Protein AF-A0A661L4S8-F1 (afdb_monomer)

Radius of gyration: 17.35 Å; Cα contacts (8 Å, |Δi|>4): 127; chains: 1; bounding box: 41×40×44 Å

Nearest PDB structures (foldseek):
  8rap-assembly1_M  TM=4.458E-01  e=1.432E+00  Saccharomyces cerevisiae
  4apc-assembly1_A  TM=4.457E-01  e=2.226E+00  Homo sapiens
  4b9d-assembly1_A  TM=4.485E-01  e=3.050E+00  Homo sapiens
  7pgu-assembly1_N  TM=2.474E-01  e=8.907E+00  Homo sapiens

pLDDT: mean 84.06, std 12.04, range [36.72, 92.94]

Secondary structure (DSSP, 8-state):
---EEEEEETTEEEEEETTT--EEEEE----S-S-HHHHHHHHHHHHHTTT-------SSHHHHHHHHHHHHTT--PPP-HHHHHHHHTS---HHHHHHHHHHTTT--------------

Solvent-accessible surface area (backbone atoms only — not comparable to full-atom values): 7483 Å² total; per-residue (Å²): 141,81,52,74,54,68,51,78,52,96,28,34,36,42,29,28,37,68,86,78,64,49,75,50,74,47,81,55,64,66,59,103,61,91,5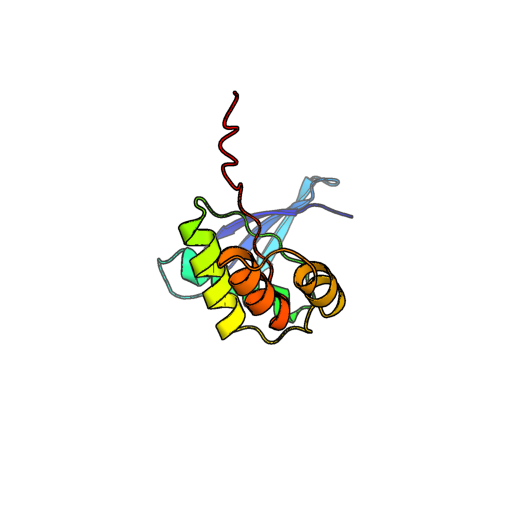1,65,68,59,42,49,52,51,36,52,54,54,44,47,74,68,78,47,90,82,87,85,89,64,98,43,67,68,57,44,54,54,50,51,54,57,43,45,78,74,42,86,41,72,54,43,60,68,62,44,55,64,53,66,77,48,82,93,41,76,66,54,55,54,42,46,60,25,23,56,24,51,36,83,84,87,69,91,73,83,76,78,78,81,73,129

Mean predicted aligned error: 7.71 Å

Foldseek 3Di:
DWDWAFDQDQQKTWTATPPPRDIDIDGADGDPDPDPLVVVLRRVQVCVVVVDDDDDDDPDPVSQLVSLVVNLVPAQDAAPVVVLVVLVPDDDDPQSVSQNSSSNRVTGGDDDDPPPPPDD

Sequence (120 aa):
MELYEGVLYKGIFHYKTYNTYEKRQESLVSVDTADLSKLLLANVIHLANQDEQILVFLPSKRETMVFAKRLTEKLTLPEATDAIRELSILEDTSLKNGLIQCLRSGVAFIMRTCQERNGM

Structure (mmCIF, N/CA/C/O backbone):
data_AF-A0A661L4S8-F1
#
_entry.id   AF-A0A661L4S8-F1
#
loop_
_atom_site.group_PDB
_atom_site.id
_atom_site.type_symbol
_atom_site.label_atom_id
_atom_site.label_alt_id
_atom_site.label_comp_id
_atom_site.label_asym_id
_atom_site.label_entity_id
_atom_site.label_seq_id
_atom_site.pdbx_PDB_ins_code
_atom_site.Cartn_x
_atom_site.Cartn_y
_atom_site.Cartn_z
_atom_site.occupancy
_atom_site.B_iso_or_equiv
_atom_site.auth_seq_id
_atom_site.auth_comp_id
_atom_site.auth_asym_id
_atom_site.auth_atom_id
_atom_site.pdbx_PDB_model_num
ATOM 1 N N . MET A 1 1 ? -22.365 2.755 -4.070 1.00 62.34 1 MET A N 1
ATOM 2 C CA . MET A 1 1 ? -21.075 2.822 -3.355 1.00 62.34 1 MET A CA 1
ATOM 3 C C . MET A 1 1 ? -21.277 3.653 -2.106 1.00 62.34 1 MET A C 1
ATOM 5 O O . MET A 1 1 ? -21.972 4.662 -2.174 1.00 62.34 1 MET A O 1
ATOM 9 N N . GLU A 1 2 ? -20.718 3.215 -0.987 1.00 71.88 2 GLU A N 1
ATOM 10 C CA . GLU A 1 2 ? -20.775 3.922 0.291 1.00 71.88 2 GLU A CA 1
ATOM 11 C C . GLU A 1 2 ? -19.344 4.248 0.722 1.00 71.88 2 GLU A C 1
ATOM 13 O O . GLU A 1 2 ? -18.460 3.404 0.604 1.00 71.88 2 GLU A O 1
ATOM 18 N N . LEU A 1 3 ? -19.107 5.495 1.133 1.00 76.75 3 LEU A N 1
ATOM 19 C CA . LEU A 1 3 ? -17.810 5.944 1.629 1.00 76.75 3 LEU A CA 1
ATOM 20 C C . LEU A 1 3 ? -17.820 5.864 3.155 1.00 76.75 3 LEU A C 1
ATOM 22 O O . LEU A 1 3 ? -18.720 6.412 3.793 1.00 76.75 3 LEU A O 1
ATOM 26 N N . TYR A 1 4 ? -16.809 5.218 3.725 1.00 82.56 4 TYR A N 1
ATOM 27 C CA . TYR A 1 4 ? -16.611 5.136 5.167 1.00 82.56 4 TYR A CA 1
ATOM 28 C C . TYR A 1 4 ? -15.483 6.084 5.579 1.00 82.56 4 TYR A C 1
ATOM 30 O O . TYR A 1 4 ? -14.355 5.965 5.106 1.00 82.56 4 TYR A O 1
ATOM 38 N N . GLU A 1 5 ? -15.788 7.046 6.448 1.00 84.88 5 GLU A N 1
ATOM 39 C CA . GLU A 1 5 ? -14.813 8.006 6.974 1.00 84.88 5 GLU A CA 1
ATOM 40 C C . GLU A 1 5 ? -14.555 7.697 8.449 1.00 84.88 5 GLU A C 1
ATOM 42 O O . GLU A 1 5 ? -15.489 7.720 9.253 1.00 84.88 5 GLU A O 1
ATOM 47 N N . GLY A 1 6 ? -13.307 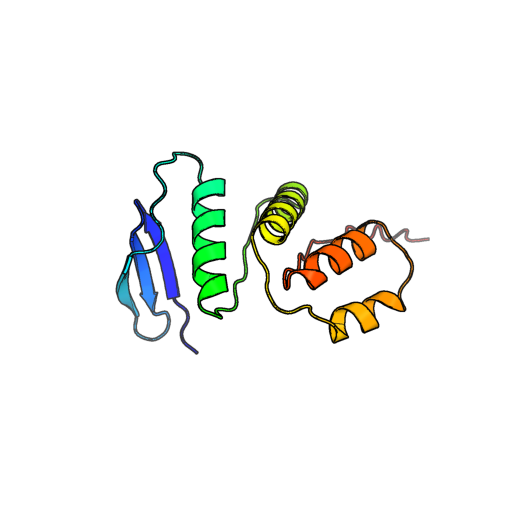7.409 8.824 1.00 86.31 6 GLY A N 1
ATOM 48 C CA . GLY A 1 6 ? -13.011 6.934 10.170 1.00 86.31 6 GLY A CA 1
ATOM 49 C C . GLY A 1 6 ? -11.566 7.060 10.629 1.00 86.31 6 GLY A C 1
ATOM 50 O O . GLY A 1 6 ? -10.684 7.501 9.894 1.00 86.31 6 GLY A O 1
ATOM 51 N N . VAL A 1 7 ? -11.341 6.652 11.878 1.00 85.62 7 VAL A N 1
ATOM 52 C CA . VAL A 1 7 ? -10.042 6.637 12.558 1.00 85.62 7 VAL A CA 1
ATOM 53 C C . VAL A 1 7 ? -9.786 5.245 13.126 1.00 85.62 7 VAL A C 1
ATOM 55 O O . VAL A 1 7 ? -10.619 4.686 13.839 1.00 85.62 7 VAL A O 1
ATOM 58 N N . LEU A 1 8 ? -8.606 4.694 12.842 1.00 83.69 8 LEU A N 1
ATOM 59 C CA . LEU A 1 8 ? -8.130 3.450 13.441 1.00 83.69 8 LEU A CA 1
ATOM 60 C C . LEU A 1 8 ? -7.417 3.750 14.763 1.00 83.69 8 LEU A C 1
ATOM 62 O O . LEU A 1 8 ? -6.395 4.435 14.783 1.00 83.69 8 LEU A O 1
ATOM 66 N N . TYR A 1 9 ? -7.933 3.211 15.867 1.00 80.25 9 TYR A N 1
ATOM 67 C CA . TYR A 1 9 ? -7.345 3.366 17.197 1.00 80.25 9 TYR A CA 1
ATOM 68 C C . TYR A 1 9 ? -7.336 2.031 17.940 1.00 80.25 9 TYR A C 1
ATOM 70 O O . TYR A 1 9 ? -8.374 1.393 18.086 1.00 80.25 9 TYR A O 1
ATOM 78 N N . LYS A 1 10 ? -6.156 1.606 18.418 1.00 79.69 10 LYS A N 1
ATOM 79 C CA . LYS A 1 10 ? -5.957 0.330 19.138 1.00 79.69 10 LYS A CA 1
ATOM 80 C C . LYS A 1 10 ? -6.564 -0.891 18.417 1.00 79.69 10 LYS A C 1
ATOM 82 O O . LYS A 1 10 ? -7.152 -1.759 19.051 1.00 79.69 10 LYS A O 1
ATOM 87 N N . GLY A 1 11 ? -6.437 -0.942 17.089 1.00 80.31 11 GLY A N 1
ATOM 88 C CA . GLY A 1 11 ? -6.980 -2.030 16.267 1.00 80.31 11 GLY A CA 1
ATOM 89 C C . GLY A 1 11 ? -8.483 -1.938 15.983 1.00 80.31 11 GLY A C 1
ATOM 90 O O . GLY A 1 11 ? -9.004 -2.788 15.276 1.00 80.31 11 GLY A O 1
ATOM 91 N N . ILE A 1 12 ? -9.178 -0.909 16.477 1.00 84.94 12 ILE A N 1
ATOM 92 C CA . ILE A 1 12 ? -10.601 -0.685 16.205 1.00 84.94 12 ILE A CA 1
ATOM 93 C C . ILE A 1 12 ? -10.743 0.495 15.245 1.00 84.94 12 ILE A C 1
ATOM 95 O O . ILE A 1 12 ? -10.355 1.629 15.563 1.00 84.94 12 ILE A O 1
ATOM 99 N N . PHE A 1 13 ? -11.293 0.235 14.064 1.00 88.31 13 PHE A N 1
ATOM 100 C CA . PHE A 1 13 ? -11.627 1.260 13.089 1.00 88.31 13 PHE A CA 1
ATOM 101 C C . PHE A 1 13 ? -13.005 1.829 13.408 1.00 88.31 13 PHE A C 1
ATOM 103 O O . PHE A 1 13 ? -14.023 1.150 13.306 1.00 88.31 13 PHE A O 1
ATOM 110 N N . HIS A 1 14 ? -13.021 3.085 13.845 1.00 87.00 14 HIS A N 1
ATOM 111 C CA . HIS A 1 14 ? -14.233 3.826 14.159 1.00 87.00 14 HIS A CA 1
ATOM 112 C C . HIS A 1 14 ? -14.585 4.686 12.959 1.00 87.00 14 HIS A C 1
ATOM 114 O O . HIS A 1 14 ? -13.853 5.632 12.665 1.00 87.00 14 HIS A O 1
ATOM 120 N N . TYR A 1 15 ? -15.693 4.397 12.288 1.00 89.25 15 TYR A N 1
ATOM 121 C CA . TYR A 1 15 ? -16.065 5.097 11.066 1.00 89.25 15 TYR A CA 1
ATOM 122 C C . TYR A 1 15 ? -17.530 5.506 11.053 1.00 89.25 15 TYR A C 1
ATOM 124 O O . TYR A 1 15 ? -18.362 4.989 11.801 1.00 89.25 15 TYR A O 1
ATOM 132 N N . LYS A 1 16 ? -17.843 6.473 10.197 1.00 87.81 16 LYS A N 1
ATOM 133 C CA . LYS A 1 16 ? -19.209 6.835 9.833 1.00 87.81 16 LYS A CA 1
ATOM 134 C C . LYS A 1 16 ? -19.419 6.583 8.346 1.00 87.81 16 LYS A C 1
ATOM 136 O O . LYS A 1 16 ? -18.509 6.805 7.544 1.00 87.81 16 LYS A O 1
ATOM 141 N N . THR A 1 17 ? -20.612 6.152 7.975 1.00 86.38 17 THR A N 1
ATOM 142 C CA . THR A 1 17 ? -21.039 6.147 6.575 1.00 86.38 17 THR A CA 1
ATOM 143 C C . THR A 1 17 ? -21.276 7.577 6.103 1.00 86.38 17 THR A C 1
ATOM 145 O O . THR A 1 17 ? -21.849 8.401 6.815 1.00 86.38 17 THR A O 1
ATOM 148 N N . TYR A 1 18 ? -20.841 7.901 4.892 1.00 79.62 18 TYR A N 1
ATOM 149 C CA . TYR A 1 18 ? -21.042 9.236 4.336 1.00 79.62 18 TYR A CA 1
ATOM 150 C C . TYR A 1 18 ? -22.515 9.509 4.000 1.00 79.62 18 TYR A C 1
ATOM 152 O O . TYR A 1 18 ? -22.994 10.619 4.206 1.00 79.62 18 TYR A O 1
ATOM 160 N N . ASN A 1 19 ? -23.239 8.496 3.511 1.00 83.06 19 ASN A N 1
ATOM 161 C CA . ASN A 1 19 ? -24.612 8.667 3.033 1.00 83.06 19 ASN A CA 1
ATOM 162 C C . ASN A 1 19 ? -25.640 8.634 4.171 1.00 83.06 19 ASN A C 1
ATOM 164 O O . ASN A 1 19 ? -26.589 9.414 4.157 1.00 83.06 19 ASN A O 1
ATOM 168 N N . THR A 1 20 ? -25.470 7.732 5.146 1.00 82.94 20 THR A N 1
ATOM 169 C CA . THR A 1 20 ? -26.431 7.549 6.251 1.00 82.94 20 THR A CA 1
ATOM 170 C C . THR A 1 20 ? -25.979 8.175 7.570 1.00 82.94 20 THR A C 1
ATOM 172 O O . THR A 1 20 ? -26.783 8.287 8.492 1.00 82.94 20 THR A O 1
ATOM 175 N N . TYR A 1 21 ? -24.719 8.620 7.669 1.00 82.81 21 TYR A N 1
ATOM 176 C CA . TYR A 1 21 ? -24.101 9.142 8.897 1.00 82.81 21 TYR A CA 1
ATOM 177 C C . TYR A 1 21 ? -24.136 8.164 10.085 1.00 82.81 21 TYR A C 1
ATOM 179 O O . TYR A 1 21 ? -23.923 8.559 11.236 1.00 82.81 21 TYR A O 1
ATOM 187 N N . GLU A 1 22 ? -24.360 6.878 9.816 1.00 86.31 22 GLU A N 1
ATOM 188 C CA . GLU A 1 22 ? -24.337 5.820 10.813 1.00 86.31 22 GLU A CA 1
ATOM 189 C C . GLU A 1 22 ? -22.913 5.605 11.306 1.00 86.31 22 GLU A C 1
ATOM 191 O O . GLU A 1 22 ? -21.992 5.387 10.520 1.00 86.31 22 GLU A O 1
ATOM 196 N N . LYS A 1 23 ? -22.738 5.633 12.627 1.00 87.81 23 LYS A N 1
ATOM 197 C CA . LYS A 1 23 ? -21.465 5.316 13.270 1.00 87.81 23 LYS A CA 1
ATOM 198 C C . LYS A 1 23 ? -21.364 3.813 13.464 1.00 87.81 23 LYS A C 1
ATOM 200 O O . LYS A 1 23 ? -22.235 3.213 14.093 1.00 87.81 23 LYS A O 1
ATOM 205 N N . ARG A 1 24 ? -20.282 3.226 12.972 1.00 88.88 24 ARG A N 1
ATOM 206 C CA . ARG A 1 24 ? -19.968 1.807 13.123 1.00 88.88 24 ARG A CA 1
AT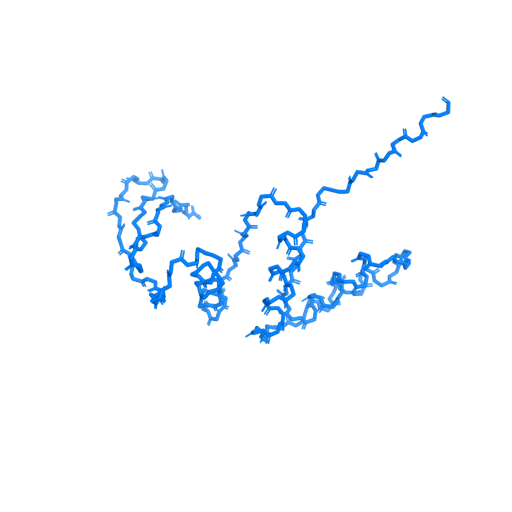OM 207 C C . ARG A 1 24 ? -18.530 1.641 13.594 1.00 88.88 24 ARG A C 1
ATOM 209 O O . ARG A 1 24 ? -17.732 2.582 13.601 1.00 88.88 24 ARG A O 1
ATOM 216 N N . GLN A 1 25 ? -18.242 0.441 14.069 1.00 89.62 25 GLN A N 1
ATOM 217 C CA . GLN A 1 25 ? -16.918 0.045 14.511 1.00 89.62 25 GLN A CA 1
ATOM 218 C C . GLN A 1 25 ? -16.638 -1.344 13.971 1.00 89.62 25 GLN A C 1
ATOM 220 O O . GLN A 1 25 ? -17.519 -2.204 14.002 1.00 89.62 25 GLN A O 1
ATOM 225 N N . GLU A 1 26 ? -15.414 -1.560 13.521 1.00 87.25 26 GLU A N 1
ATOM 226 C CA . GLU A 1 26 ? -14.932 -2.888 13.168 1.00 87.25 26 GLU A CA 1
ATOM 227 C C . GLU A 1 26 ? -13.528 -3.108 13.717 1.00 87.25 26 GLU A C 1
ATOM 229 O O . GLU A 1 26 ? -12.743 -2.170 13.889 1.00 87.25 26 GLU A O 1
ATOM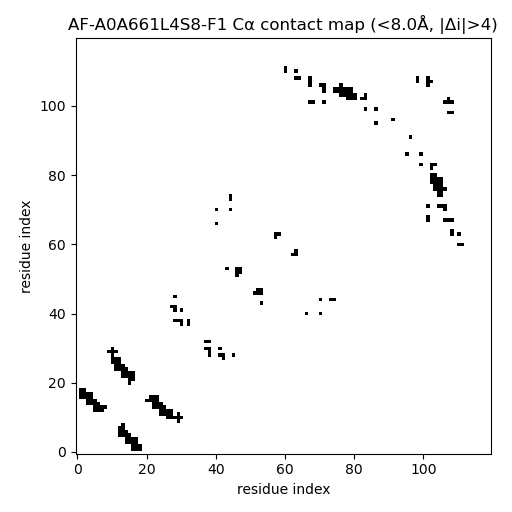 234 N N . SER A 1 27 ? -13.226 -4.363 14.026 1.00 84.44 27 SER A N 1
ATOM 235 C CA . SER A 1 27 ? -11.888 -4.762 14.439 1.00 84.44 27 SER A CA 1
ATOM 236 C C . SER A 1 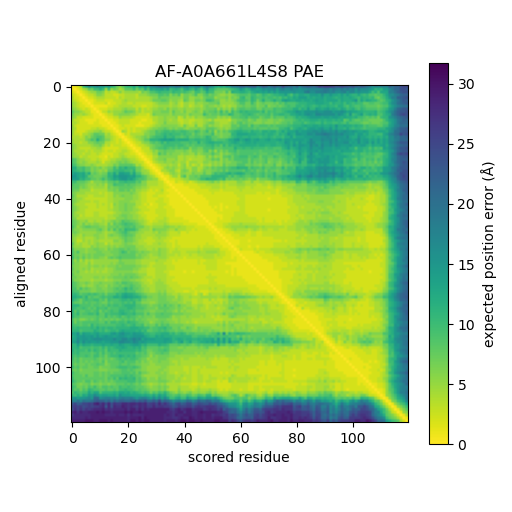27 ? -11.051 -5.019 13.198 1.00 84.44 27 SER A C 1
ATOM 238 O O . SER A 1 27 ? -11.365 -5.915 12.420 1.00 84.44 27 SER A O 1
ATOM 240 N N . LEU A 1 28 ? -9.970 -4.261 13.051 1.00 86.06 28 LEU A N 1
ATOM 241 C CA . LEU A 1 28 ? -8.929 -4.535 12.072 1.00 86.06 28 LEU A CA 1
ATOM 242 C C . LEU A 1 28 ? -7.708 -5.172 12.755 1.00 86.06 28 LEU A C 1
ATOM 244 O O . LEU A 1 28 ? -7.743 -5.559 13.929 1.00 86.06 28 LEU A O 1
ATOM 248 N N . VAL A 1 29 ? -6.598 -5.297 12.026 1.00 84.75 29 VAL A N 1
ATOM 249 C CA . VAL A 1 29 ? -5.381 -5.909 12.560 1.00 84.75 29 VAL A CA 1
ATOM 250 C C . VAL A 1 29 ? -4.775 -5.009 13.629 1.00 84.75 29 VAL A C 1
ATOM 252 O O . VAL A 1 29 ? -4.287 -3.906 13.359 1.00 84.75 29 VAL A O 1
ATOM 255 N N . SER A 1 30 ? -4.765 -5.525 14.856 1.00 79.44 30 SER A N 1
ATOM 256 C CA . SER A 1 30 ? -4.009 -4.952 15.959 1.00 79.44 30 SER A CA 1
ATOM 257 C C . SER A 1 30 ? -2.569 -5.453 15.906 1.00 79.44 30 SER A C 1
ATOM 259 O O . SER A 1 30 ? -2.312 -6.657 15.900 1.00 79.44 30 SER A O 1
ATOM 261 N N . VAL A 1 31 ? -1.624 -4.520 15.868 1.00 80.06 31 VAL A N 1
ATOM 262 C CA . VAL A 1 31 ? -0.194 -4.802 15.996 1.00 80.06 31 VAL A CA 1
ATOM 263 C C . VAL A 1 31 ? 0.289 -4.068 17.233 1.00 80.06 31 VAL A C 1
ATOM 265 O O . VAL A 1 31 ? 0.069 -2.863 17.347 1.00 80.06 31 VAL A O 1
ATOM 268 N N . ASP A 1 32 ? 0.958 -4.776 18.142 1.00 78.38 32 ASP A N 1
ATOM 269 C CA . ASP A 1 32 ? 1.569 -4.167 19.324 1.00 78.38 32 ASP A CA 1
ATOM 270 C C . ASP A 1 32 ? 2.817 -3.371 18.917 1.00 78.38 32 ASP A C 1
ATOM 272 O O . ASP A 1 32 ? 3.954 -3.849 18.918 1.00 78.38 32 ASP A O 1
ATOM 276 N N . THR A 1 33 ? 2.588 -2.164 18.406 1.00 78.62 33 THR A N 1
ATOM 277 C CA . THR A 1 33 ? 3.641 -1.276 17.935 1.00 78.62 33 THR A CA 1
ATOM 278 C C . THR A 1 33 ? 3.202 0.180 18.012 1.00 78.62 33 THR A C 1
ATOM 280 O O . THR A 1 33 ? 2.084 0.533 17.650 1.00 78.62 33 THR A O 1
ATOM 283 N N . ALA A 1 34 ? 4.117 1.050 18.440 1.00 78.75 34 ALA A N 1
ATOM 284 C CA . ALA A 1 34 ? 3.936 2.498 18.351 1.00 78.75 34 ALA A CA 1
ATOM 285 C C . ALA A 1 34 ? 4.195 3.043 16.928 1.00 78.75 34 ALA A C 1
ATOM 287 O O . ALA A 1 34 ? 3.950 4.217 16.659 1.00 78.75 34 ALA A O 1
ATOM 288 N N . ASP A 1 35 ? 4.708 2.211 16.013 1.00 84.31 35 ASP A N 1
ATOM 289 C CA . ASP A 1 35 ? 5.026 2.607 14.642 1.00 84.31 35 ASP A CA 1
ATOM 290 C C . ASP A 1 35 ? 3.777 2.543 13.750 1.00 84.31 35 ASP A C 1
ATOM 292 O O . ASP A 1 35 ? 3.372 1.477 13.271 1.00 84.31 35 ASP A O 1
ATOM 296 N N . LEU A 1 36 ? 3.199 3.716 13.481 1.00 83.00 36 LEU A N 1
ATOM 297 C CA . LEU A 1 36 ? 2.030 3.879 12.612 1.00 83.00 36 LEU A CA 1
ATOM 298 C C . LEU A 1 36 ? 2.239 3.284 11.212 1.00 83.00 36 LEU A C 1
ATOM 300 O O . LEU A 1 36 ? 1.284 2.791 10.614 1.00 83.00 36 LEU A O 1
ATOM 304 N N . SER A 1 37 ? 3.472 3.261 10.697 1.00 84.31 37 SER A N 1
ATOM 305 C CA . SER A 1 37 ? 3.759 2.700 9.371 1.00 84.31 37 SER A CA 1
ATOM 306 C C . SER A 1 37 ? 3.604 1.181 9.352 1.00 84.31 37 SER A C 1
ATOM 308 O O . SER A 1 37 ? 3.166 0.614 8.350 1.00 84.31 37 SER A O 1
ATOM 310 N N . LYS A 1 38 ? 3.959 0.504 10.453 1.00 87.00 38 LYS A N 1
ATOM 311 C CA . LYS A 1 38 ? 3.774 -0.948 10.595 1.00 87.00 38 LYS A CA 1
ATOM 312 C C . LYS A 1 38 ? 2.305 -1.303 10.757 1.00 87.00 38 LYS A C 1
ATOM 314 O O . LYS A 1 38 ? 1.859 -2.267 10.139 1.00 87.00 38 LYS A O 1
ATOM 319 N N . LEU A 1 39 ? 1.572 -0.511 11.542 1.00 88.62 39 LEU A N 1
ATOM 320 C CA . LEU A 1 39 ? 0.129 -0.671 11.692 1.00 88.62 39 LEU A CA 1
ATOM 321 C C . LEU A 1 39 ? -0.575 -0.503 10.338 1.00 88.62 39 LEU A C 1
ATOM 323 O O . LEU A 1 39 ? -1.353 -1.368 9.945 1.00 88.62 39 LEU A O 1
ATOM 327 N N . LEU A 1 40 ? -0.252 0.559 9.592 1.00 89.88 40 LEU A N 1
ATOM 328 C CA . LEU A 1 40 ? -0.803 0.799 8.259 1.00 89.88 40 LEU A CA 1
ATOM 329 C C . LEU A 1 40 ? -0.492 -0.360 7.304 1.00 89.88 40 LEU A C 1
ATOM 331 O O . LEU A 1 40 ? -1.398 -0.881 6.663 1.00 89.88 40 LEU A O 1
ATOM 335 N N . LEU A 1 41 ? 0.767 -0.806 7.246 1.00 91.38 41 LEU A N 1
ATOM 336 C CA . LEU A 1 41 ? 1.177 -1.916 6.383 1.00 91.38 41 LEU A CA 1
ATOM 337 C C . LEU A 1 41 ? 0.407 -3.208 6.696 1.00 91.38 41 LEU A C 1
ATOM 339 O O . LEU A 1 41 ? -0.042 -3.883 5.775 1.00 91.38 41 LEU A O 1
ATOM 343 N N . ALA A 1 42 ? 0.242 -3.550 7.977 1.00 91.31 42 ALA A N 1
ATOM 344 C CA . ALA A 1 42 ? -0.480 -4.753 8.388 1.00 91.31 42 ALA A CA 1
ATOM 345 C C . ALA A 1 42 ? -1.958 -4.713 7.975 1.00 91.31 42 ALA A C 1
ATOM 347 O O . ALA A 1 42 ? -2.486 -5.709 7.484 1.00 91.31 42 ALA A O 1
ATOM 348 N N . ASN A 1 43 ? -2.599 -3.554 8.122 1.00 91.12 43 ASN A N 1
ATOM 349 C CA . ASN A 1 43 ? -4.000 -3.375 7.754 1.00 91.12 43 ASN A CA 1
ATOM 350 C C . ASN A 1 43 ? -4.204 -3.367 6.235 1.00 91.12 43 ASN A C 1
ATOM 352 O O . ASN A 1 43 ? -5.118 -4.023 5.751 1.00 91.12 43 ASN A O 1
ATOM 356 N N . VAL A 1 44 ? -3.312 -2.728 5.472 1.00 92.38 44 VAL A N 1
ATOM 357 C CA . VAL A 1 44 ? -3.353 -2.781 4.000 1.00 92.38 44 VAL A CA 1
ATOM 358 C C . VAL A 1 44 ? -3.195 -4.217 3.500 1.00 92.38 44 VAL A C 1
ATOM 360 O O . VAL A 1 44 ? -3.930 -4.632 2.615 1.00 92.38 44 VAL A O 1
ATOM 363 N N . ILE A 1 45 ? -2.279 -4.998 4.082 1.00 91.94 45 ILE A N 1
ATOM 364 C CA . ILE A 1 45 ? -2.107 -6.409 3.706 1.00 91.94 45 ILE A CA 1
ATOM 365 C C . ILE A 1 45 ? -3.362 -7.222 4.029 1.00 91.94 45 ILE A C 1
ATOM 367 O O . ILE A 1 45 ? -3.784 -8.045 3.222 1.00 91.94 45 ILE A O 1
ATOM 371 N N . HIS A 1 46 ? -3.955 -7.003 5.202 1.00 90.94 46 HIS A N 1
ATOM 372 C CA . HIS A 1 46 ? -5.172 -7.698 5.602 1.00 90.94 46 HIS A CA 1
ATOM 373 C C . HIS A 1 46 ? -6.325 -7.429 4.637 1.00 90.94 46 HIS A C 1
ATOM 375 O O . HIS A 1 46 ? -6.896 -8.383 4.121 1.00 90.94 46 HIS A O 1
ATOM 381 N N . LEU A 1 47 ? -6.596 -6.156 4.343 1.00 89.94 47 LEU A N 1
ATOM 382 C CA . LEU A 1 47 ? -7.655 -5.749 3.420 1.00 89.94 47 LEU A CA 1
ATOM 383 C C . LEU A 1 47 ? -7.382 -6.248 1.992 1.00 89.94 47 LEU A C 1
ATOM 385 O O . LEU A 1 47 ? -8.285 -6.744 1.327 1.00 89.94 47 LEU A O 1
ATOM 389 N N . ALA A 1 48 ? -6.125 -6.211 1.535 1.00 90.06 48 ALA A N 1
ATOM 390 C CA . ALA A 1 48 ? -5.768 -6.677 0.194 1.00 90.06 48 ALA A CA 1
ATOM 391 C C . ALA A 1 48 ? -6.023 -8.184 0.033 1.00 90.06 48 ALA A C 1
ATOM 393 O O . ALA A 1 48 ? -6.451 -8.632 -1.024 1.00 90.06 48 ALA A O 1
ATOM 394 N N . ASN A 1 49 ? -5.809 -8.963 1.097 1.00 89.25 49 ASN A N 1
ATOM 395 C CA . ASN A 1 49 ? -6.124 -10.393 1.133 1.00 89.25 49 ASN A CA 1
ATOM 396 C C . ASN A 1 49 ? -7.631 -10.690 1.244 1.00 89.25 49 ASN A C 1
ATOM 398 O O . ASN A 1 49 ? -8.010 -11.858 1.268 1.00 89.25 49 ASN A O 1
ATOM 402 N N . GLN A 1 50 ? -8.487 -9.676 1.385 1.00 89.38 50 GLN A N 1
ATOM 403 C CA . GLN A 1 50 ? -9.949 -9.801 1.320 1.00 89.38 50 GLN A CA 1
ATOM 404 C C . GLN A 1 50 ? -10.501 -9.346 -0.042 1.00 89.38 50 GLN A C 1
ATOM 406 O O . GLN A 1 50 ? -11.687 -9.054 -0.153 1.00 89.38 50 GLN A O 1
ATOM 411 N N . ASP A 1 51 ? -9.642 -9.269 -1.066 1.00 85.75 51 ASP A N 1
ATOM 412 C CA . ASP A 1 51 ? -9.980 -8.789 -2.413 1.00 85.75 51 ASP A CA 1
ATOM 413 C C . ASP A 1 51 ? -10.511 -7.341 -2.439 1.00 85.75 51 ASP A C 1
ATOM 415 O O . ASP A 1 51 ? -11.209 -6.925 -3.368 1.00 85.75 51 ASP A O 1
ATOM 419 N N . GLU A 1 52 ? -10.154 -6.531 -1.436 1.00 87.19 52 GLU A N 1
ATOM 420 C CA . GLU A 1 52 ? -10.509 -5.115 -1.412 1.00 87.19 52 GLU A CA 1
ATOM 421 C C . GLU A 1 52 ? -9.523 -4.255 -2.208 1.00 87.19 52 GLU A C 1
ATOM 423 O O . GLU A 1 52 ? -8.300 -4.410 -2.141 1.00 87.19 52 GLU A O 1
ATOM 428 N N . GLN A 1 53 ? -10.064 -3.267 -2.927 1.00 86.25 53 GLN A N 1
ATOM 429 C CA . GLN A 1 53 ? -9.261 -2.246 -3.588 1.00 86.25 53 GLN A CA 1
ATOM 430 C C . GLN A 1 53 ? -8.877 -1.144 -2.597 1.00 86.25 53 GLN A C 1
ATOM 432 O O . GLN A 1 53 ? -9.736 -0.490 -2.009 1.00 86.25 53 GLN A O 1
ATOM 437 N N . ILE A 1 54 ? -7.575 -0.878 -2.471 1.00 90.94 54 ILE A N 1
ATOM 438 C CA . ILE A 1 54 ? -7.043 0.029 -1.449 1.00 90.94 54 ILE A CA 1
ATOM 439 C C . ILE A 1 54 ? -6.278 1.180 -2.096 1.00 90.94 54 ILE A C 1
ATOM 441 O O . ILE A 1 54 ? -5.392 0.973 -2.925 1.00 90.94 54 ILE A O 1
ATOM 445 N N . LEU A 1 55 ? -6.575 2.404 -1.654 1.00 90.19 55 LEU A N 1
ATOM 446 C CA . LEU A 1 55 ? -5.820 3.608 -1.993 1.00 90.19 55 LEU A CA 1
ATOM 447 C C . LEU A 1 55 ? -5.180 4.188 -0.729 1.00 90.19 55 LEU A C 1
ATOM 449 O O . LEU A 1 55 ? -5.877 4.579 0.205 1.00 90.19 55 LEU A O 1
ATOM 453 N N . VAL A 1 56 ? -3.849 4.263 -0.708 1.00 90.56 56 VAL A N 1
ATOM 454 C CA . VAL A 1 56 ? -3.082 4.761 0.443 1.00 90.56 56 VAL A CA 1
ATOM 455 C C . VAL A 1 56 ? -2.469 6.118 0.115 1.00 90.56 56 VAL A C 1
ATOM 457 O O . VAL A 1 56 ? -1.711 6.249 -0.845 1.00 90.56 56 VAL A O 1
ATOM 460 N N . PHE A 1 57 ? -2.753 7.120 0.946 1.00 89.31 57 PHE A N 1
ATOM 461 C CA . PHE A 1 57 ? -2.126 8.438 0.860 1.00 89.31 57 PHE A CA 1
ATOM 462 C C . PHE A 1 57 ? -0.937 8.522 1.812 1.00 89.31 57 PHE A C 1
ATOM 464 O O . PHE A 1 57 ? -1.066 8.259 3.006 1.00 89.31 57 PHE A O 1
ATOM 471 N N . LEU A 1 58 ? 0.223 8.906 1.278 1.00 90.12 58 LEU A N 1
ATOM 472 C CA . LEU A 1 58 ? 1.465 9.035 2.035 1.00 90.12 58 LEU A CA 1
ATOM 473 C C . LEU A 1 58 ? 2.038 10.455 1.899 1.00 90.12 58 LEU A C 1
ATOM 475 O O . LEU A 1 58 ? 1.833 11.093 0.863 1.00 90.12 58 LEU A O 1
ATOM 479 N N . PRO A 1 59 ? 2.760 10.960 2.919 1.00 88.38 59 PRO A N 1
ATOM 480 C CA . PRO A 1 59 ? 3.182 12.361 2.957 1.00 88.38 59 PRO A CA 1
ATOM 481 C C . PRO A 1 59 ? 4.203 12.729 1.875 1.00 88.38 59 PRO A C 1
ATOM 483 O O . PRO A 1 59 ? 4.265 13.881 1.441 1.00 88.38 59 PRO A O 1
ATOM 486 N N . SER A 1 60 ? 5.028 11.773 1.438 1.00 89.56 60 SER A N 1
ATOM 487 C CA . SER A 1 60 ? 6.127 12.033 0.507 1.00 89.56 60 SER A CA 1
ATOM 488 C C . SER A 1 60 ? 6.309 10.954 -0.563 1.00 89.56 60 SER A C 1
ATOM 490 O O . SER A 1 60 ? 5.921 9.791 -0.413 1.00 89.56 60 SER A O 1
ATOM 492 N N . LYS A 1 61 ? 7.001 11.326 -1.653 1.00 88.31 61 LYS A N 1
ATOM 493 C CA . LYS A 1 61 ? 7.399 10.390 -2.723 1.00 88.31 61 LYS A CA 1
ATOM 494 C C . LYS A 1 61 ? 8.282 9.260 -2.185 1.00 88.31 61 LYS A C 1
ATOM 496 O O . LYS A 1 61 ? 8.125 8.109 -2.581 1.00 88.31 61 LYS A O 1
ATOM 501 N N . ARG A 1 62 ? 9.199 9.584 -1.263 1.00 89.25 62 ARG A N 1
ATOM 502 C CA . ARG A 1 62 ? 10.107 8.610 -0.643 1.00 89.25 62 ARG A CA 1
ATOM 503 C C . ARG A 1 62 ? 9.329 7.573 0.162 1.00 89.25 62 ARG A C 1
ATOM 505 O O . ARG A 1 62 ? 9.575 6.384 -0.008 1.00 89.25 62 ARG A O 1
ATOM 512 N N . GLU A 1 63 ? 8.396 8.010 1.005 1.00 89.88 63 GLU A N 1
ATOM 513 C CA . GLU A 1 63 ? 7.552 7.092 1.781 1.00 89.88 63 GLU A CA 1
ATOM 514 C C . GLU A 1 63 ? 6.689 6.235 0.867 1.00 89.88 63 GLU A C 1
ATOM 516 O O . GLU A 1 63 ? 6.603 5.034 1.087 1.00 89.88 63 GLU A O 1
ATOM 521 N N . THR A 1 64 ? 6.151 6.818 -0.206 1.00 91.31 64 THR A N 1
ATOM 522 C CA . THR A 1 64 ? 5.379 6.084 -1.216 1.00 91.31 64 THR A CA 1
ATOM 523 C C . THR A 1 64 ? 6.186 4.941 -1.830 1.00 91.31 64 THR A C 1
ATOM 525 O O . THR A 1 64 ? 5.730 3.801 -1.829 1.00 91.31 64 THR A O 1
ATOM 528 N N . MET A 1 65 ? 7.413 5.209 -2.292 1.00 89.75 65 MET A N 1
ATOM 529 C CA . MET A 1 65 ? 8.264 4.168 -2.883 1.00 89.75 65 MET A CA 1
ATOM 530 C C . MET A 1 65 ? 8.672 3.094 -1.868 1.00 89.75 65 MET A C 1
ATOM 532 O O . MET A 1 65 ? 8.638 1.904 -2.177 1.00 89.75 65 MET A O 1
ATOM 536 N N . VAL A 1 66 ? 9.049 3.493 -0.648 1.00 91.12 66 VAL A N 1
ATOM 537 C CA . VAL A 1 66 ? 9.427 2.543 0.412 1.00 91.12 66 VAL A CA 1
ATOM 538 C C . VAL A 1 66 ? 8.236 1.672 0.812 1.00 91.12 66 VAL A C 1
ATOM 540 O O . VAL A 1 66 ? 8.400 0.471 1.015 1.00 91.12 66 VAL A O 1
ATOM 543 N N . PHE A 1 67 ? 7.044 2.258 0.918 1.00 92.56 67 PHE A N 1
ATOM 544 C CA . PHE A 1 67 ? 5.826 1.542 1.276 1.00 92.56 67 PHE A CA 1
ATOM 545 C C . PHE A 1 67 ? 5.404 0.566 0.175 1.00 92.56 67 PHE A C 1
ATOM 547 O O . PHE A 1 67 ? 5.166 -0.601 0.474 1.00 92.56 67 PHE A O 1
ATOM 554 N N . ALA A 1 68 ? 5.419 0.996 -1.092 1.00 91.81 68 ALA A N 1
ATOM 555 C CA . ALA A 1 68 ? 5.137 0.129 -2.235 1.00 91.81 68 ALA A CA 1
ATOM 556 C C . ALA A 1 68 ? 6.098 -1.066 -2.291 1.00 91.81 68 ALA A C 1
ATOM 558 O O . ALA A 1 68 ? 5.651 -2.203 -2.394 1.00 91.81 68 ALA A O 1
ATOM 559 N N . LYS A 1 69 ? 7.405 -0.838 -2.108 1.00 91.00 69 LYS A N 1
ATOM 560 C CA . LYS A 1 69 ? 8.391 -1.928 -2.057 1.00 91.00 69 LYS A CA 1
ATOM 561 C C . LYS A 1 69 ? 8.126 -2.910 -0.906 1.00 91.00 69 LYS A C 1
ATOM 563 O O . LYS A 1 69 ? 8.216 -4.117 -1.083 1.00 91.00 69 LYS A O 1
ATOM 568 N N . ARG A 1 70 ? 7.774 -2.412 0.282 1.00 92.94 70 ARG A N 1
ATOM 569 C CA . ARG A 1 70 ? 7.422 -3.280 1.422 1.00 92.94 70 ARG A CA 1
ATOM 570 C C . ARG A 1 70 ? 6.150 -4.088 1.171 1.00 92.94 70 ARG A C 1
ATOM 572 O O . ARG A 1 70 ? 6.023 -5.180 1.715 1.00 92.94 70 ARG A O 1
ATOM 579 N N . LEU A 1 71 ? 5.206 -3.546 0.400 1.00 91.75 71 LEU A N 1
ATOM 580 C CA . LEU A 1 71 ? 4.002 -4.266 -0.003 1.00 91.75 71 LEU A CA 1
ATOM 581 C C . LEU A 1 71 ? 4.334 -5.384 -0.989 1.00 91.75 71 LEU A C 1
ATOM 583 O O . LEU A 1 71 ? 3.884 -6.503 -0.779 1.00 91.75 71 LEU A O 1
ATOM 587 N N . THR A 1 72 ? 5.156 -5.125 -2.007 1.00 90.88 72 THR A N 1
ATOM 588 C CA . THR A 1 72 ? 5.510 -6.138 -3.019 1.00 90.88 72 THR A CA 1
ATOM 589 C C . THR A 1 72 ? 6.299 -7.311 -2.433 1.00 90.88 72 THR A C 1
ATOM 591 O O . THR A 1 72 ? 6.208 -8.423 -2.935 1.00 90.88 72 THR A O 1
ATOM 594 N N . GLU A 1 73 ? 7.041 -7.086 -1.344 1.00 90.56 73 GLU A N 1
ATOM 595 C CA . GLU A 1 73 ? 7.733 -8.137 -0.582 1.00 90.56 73 GLU A CA 1
ATOM 596 C C . GLU A 1 73 ? 6.781 -9.024 0.243 1.00 90.56 73 GLU A C 1
ATOM 598 O O . GLU A 1 73 ? 7.170 -10.116 0.656 1.00 90.56 73 GLU A O 1
ATOM 603 N N . LYS A 1 74 ? 5.557 -8.560 0.527 1.00 89.56 74 LYS A N 1
ATOM 604 C CA . LYS A 1 74 ? 4.612 -9.218 1.449 1.00 89.56 74 LYS A CA 1
ATOM 605 C C . LYS A 1 74 ? 3.299 -9.657 0.810 1.00 89.56 74 LYS A C 1
ATOM 607 O O . LYS A 1 74 ? 2.582 -10.449 1.414 1.00 89.56 74 LYS A O 1
ATOM 612 N N . LEU A 1 75 ? 2.971 -9.121 -0.360 1.00 87.75 75 LEU A N 1
ATOM 613 C CA . LEU A 1 75 ? 1.766 -9.431 -1.111 1.00 87.75 75 LEU A CA 1
ATOM 614 C C . LEU A 1 75 ? 2.104 -10.271 -2.336 1.00 87.75 75 LEU A C 1
ATOM 616 O O . LEU A 1 75 ? 3.115 -10.069 -3.007 1.00 87.75 75 LEU A O 1
ATOM 620 N N . THR A 1 76 ? 1.211 -11.199 -2.648 1.00 84.38 76 THR A N 1
ATOM 621 C CA . THR A 1 76 ? 1.245 -11.977 -3.885 1.00 84.38 76 THR A CA 1
ATOM 622 C C . THR A 1 76 ? -0.137 -11.890 -4.513 1.00 84.38 76 THR A C 1
ATOM 624 O O . THR A 1 76 ? -0.937 -12.815 -4.418 1.00 84.38 76 THR A O 1
ATOM 627 N N . LEU A 1 77 ? -0.439 -10.722 -5.080 1.00 88.00 77 LEU A N 1
ATOM 628 C CA . LEU A 1 77 ? -1.668 -10.484 -5.832 1.00 88.00 77 LEU A CA 1
ATOM 629 C C . LEU A 1 77 ? -1.438 -10.780 -7.323 1.00 88.00 77 LEU A C 1
ATOM 631 O O . LEU A 1 77 ? -0.283 -10.789 -7.764 1.00 88.00 77 LEU A O 1
ATOM 635 N N . PRO A 1 78 ? -2.509 -11.002 -8.106 1.00 88.88 78 PRO A N 1
ATOM 636 C CA . PRO A 1 78 ? -2.400 -11.182 -9.547 1.00 88.88 78 PRO A CA 1
ATOM 637 C C . PRO A 1 78 ? -1.649 -10.032 -10.225 1.00 88.88 78 PRO A C 1
ATOM 639 O O . PRO A 1 78 ? -1.858 -8.855 -9.925 1.00 88.88 78 PRO A O 1
ATOM 642 N N . GLU A 1 79 ? -0.779 -10.388 -11.165 1.00 91.88 79 GLU A N 1
ATOM 643 C CA . GLU A 1 79 ? -0.031 -9.428 -11.968 1.00 91.88 79 GLU A CA 1
ATOM 644 C C . GLU A 1 79 ? -0.972 -8.610 -12.861 1.00 91.88 79 GLU A C 1
ATOM 646 O O . GLU A 1 79 ? -1.835 -9.154 -13.553 1.00 91.88 79 GLU A O 1
ATOM 651 N N . ALA A 1 80 ? -0.759 -7.294 -12.910 1.00 91.31 80 ALA A N 1
ATOM 652 C CA . ALA A 1 80 ? -1.474 -6.407 -13.823 1.00 91.31 80 ALA A CA 1
ATOM 653 C C . ALA A 1 80 ? -0.865 -6.472 -15.240 1.00 91.31 80 ALA A C 1
ATOM 655 O O . ALA A 1 80 ? -0.239 -5.517 -15.711 1.00 91.31 80 ALA A O 1
ATOM 656 N N . THR A 1 81 ? -1.027 -7.614 -15.916 1.00 90.88 81 THR A N 1
ATOM 657 C CA . THR A 1 81 ? -0.358 -7.937 -17.192 1.00 90.88 81 THR A CA 1
ATOM 658 C C . THR A 1 81 ? -0.610 -6.911 -18.292 1.00 90.88 81 THR A C 1
ATOM 660 O O . THR A 1 81 ? 0.307 -6.569 -19.039 1.00 90.88 81 THR A O 1
ATOM 663 N N . ASP A 1 82 ? -1.832 -6.390 -18.391 1.00 90.62 82 ASP A N 1
ATOM 664 C CA . ASP A 1 82 ? -2.180 -5.423 -19.434 1.00 90.62 82 ASP A CA 1
ATOM 665 C C . ASP A 1 82 ? -1.530 -4.061 -19.181 1.00 90.62 82 ASP A C 1
ATOM 667 O O . ASP A 1 82 ? -0.907 -3.506 -20.085 1.00 90.62 82 ASP A O 1
ATOM 671 N N . ALA A 1 83 ? -1.528 -3.592 -17.931 1.00 89.19 83 ALA A N 1
ATOM 672 C CA . ALA A 1 83 ? -0.826 -2.367 -17.552 1.00 89.19 83 ALA A CA 1
ATOM 673 C C . ALA A 1 83 ? 0.692 -2.480 -17.783 1.00 89.19 83 ALA A C 1
ATOM 675 O O . ALA A 1 83 ? 1.330 -1.540 -18.254 1.00 89.19 83 ALA A O 1
ATOM 676 N N . ILE A 1 84 ? 1.288 -3.642 -17.498 1.00 90.38 84 ILE A N 1
ATOM 677 C CA . ILE A 1 84 ? 2.717 -3.888 -17.746 1.00 90.38 84 ILE A CA 1
ATOM 678 C C . ILE A 1 84 ? 3.028 -3.862 -19.242 1.00 90.38 84 ILE A C 1
ATOM 680 O O . ILE A 1 84 ? 4.045 -3.292 -19.646 1.00 90.38 84 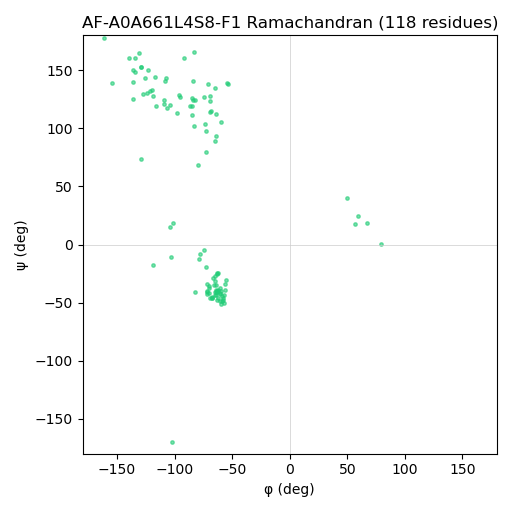ILE A O 1
ATOM 684 N N . ARG A 1 85 ? 2.159 -4.445 -20.072 1.00 90.75 85 ARG A N 1
ATOM 685 C CA . ARG A 1 85 ? 2.298 -4.437 -21.532 1.00 90.75 85 ARG A CA 1
ATOM 686 C C . ARG A 1 85 ? 2.253 -3.014 -22.087 1.00 90.75 85 ARG A C 1
ATOM 688 O O . ARG A 1 85 ? 3.120 -2.649 -22.878 1.00 90.75 85 ARG A O 1
ATOM 695 N N . GLU A 1 86 ? 1.295 -2.210 -21.633 1.00 90.00 86 GLU A N 1
ATOM 696 C CA . GLU A 1 86 ? 1.162 -0.801 -22.022 1.00 90.00 86 GLU A CA 1
ATOM 697 C C . GLU A 1 86 ? 2.328 0.063 -21.533 1.00 90.00 86 GLU A C 1
ATOM 699 O O . GLU A 1 86 ? 2.774 0.965 -22.235 1.00 90.00 86 GLU A O 1
ATOM 704 N N . LEU A 1 87 ? 2.883 -0.216 -20.354 1.00 87.25 87 LEU A N 1
ATOM 705 C CA . LEU A 1 87 ? 4.069 0.500 -19.886 1.00 87.25 87 LEU A CA 1
ATOM 706 C C . LEU A 1 87 ? 5.319 0.090 -20.667 1.00 87.25 87 LEU A C 1
ATOM 708 O O . LEU A 1 87 ? 6.188 0.919 -20.916 1.00 87.25 87 LEU A O 1
ATOM 712 N N . SER A 1 88 ? 5.418 -1.169 -21.087 1.00 86.38 88 SER A N 1
ATOM 713 C CA . SER A 1 88 ? 6.615 -1.699 -21.750 1.00 86.38 88 SER A CA 1
ATOM 714 C C . SER A 1 88 ? 6.933 -1.006 -23.082 1.00 86.38 88 SER A C 1
ATOM 716 O O . SER A 1 88 ? 8.099 -0.963 -23.458 1.00 86.38 88 SER A O 1
ATOM 718 N N . ILE A 1 89 ? 5.940 -0.415 -23.761 1.00 89.81 89 ILE A N 1
ATOM 719 C CA . ILE A 1 89 ? 6.134 0.345 -25.012 1.00 89.81 89 ILE A CA 1
ATOM 720 C C . ILE A 1 89 ? 6.665 1.774 -24.803 1.00 89.81 89 ILE A C 1
ATOM 722 O O . ILE A 1 89 ? 7.062 2.424 -25.768 1.00 89.81 89 ILE A O 1
ATOM 726 N N . LEU A 1 90 ? 6.656 2.284 -23.568 1.00 87.00 90 LEU A N 1
ATOM 727 C CA . LEU A 1 90 ? 7.147 3.625 -23.240 1.00 87.00 90 LEU A CA 1
ATOM 728 C C . LEU A 1 90 ? 8.669 3.637 -23.047 1.00 87.00 90 LEU A C 1
ATOM 730 O O . LEU A 1 90 ? 9.290 2.597 -22.837 1.00 87.00 90 LEU A O 1
ATOM 734 N N . GLU A 1 91 ? 9.271 4.827 -23.044 1.00 86.31 91 GLU A N 1
ATOM 735 C CA . GLU A 1 91 ? 10.708 5.007 -22.800 1.00 86.31 91 GLU A CA 1
ATOM 736 C C . GLU A 1 91 ? 11.161 4.367 -21.475 1.00 86.31 91 GLU A C 1
ATOM 738 O O . GLU A 1 91 ? 10.474 4.434 -20.450 1.00 86.31 91 GLU A O 1
ATOM 743 N N . ASP A 1 92 ? 12.325 3.716 -21.490 1.00 84.31 92 ASP A N 1
ATOM 744 C CA . ASP A 1 92 ? 12.907 3.109 -20.297 1.00 84.31 92 ASP A CA 1
ATOM 745 C C . ASP A 1 92 ? 13.375 4.174 -19.306 1.00 84.31 92 ASP A C 1
ATOM 747 O O . ASP A 1 92 ? 14.334 4.905 -19.531 1.00 84.31 92 ASP A O 1
ATOM 751 N N . THR A 1 93 ? 12.715 4.218 -18.151 1.00 85.94 93 THR A N 1
ATOM 752 C CA . THR A 1 93 ? 13.120 5.059 -17.024 1.00 85.94 93 THR A CA 1
ATOM 753 C C . THR A 1 93 ? 13.198 4.223 -15.755 1.00 85.94 93 THR A C 1
ATOM 755 O O . THR A 1 93 ? 12.462 3.248 -15.580 1.00 85.94 93 THR A O 1
ATOM 758 N N . SER A 1 94 ? 14.048 4.630 -14.809 1.00 83.88 94 SER A N 1
ATOM 759 C CA . SER A 1 94 ? 14.138 3.970 -13.499 1.00 83.88 94 SER A CA 1
ATOM 760 C C . SER A 1 94 ? 12.786 3.933 -12.772 1.00 83.88 94 SER A C 1
ATOM 762 O O . SER A 1 94 ? 12.479 2.962 -12.084 1.00 83.88 94 SER A O 1
ATOM 764 N N . LEU A 1 95 ? 11.955 4.967 -12.960 1.00 84.50 95 LEU A N 1
ATOM 765 C CA . LEU A 1 95 ? 10.600 5.034 -12.410 1.00 84.50 95 LEU A CA 1
ATOM 766 C C . LEU A 1 95 ? 9.665 4.007 -13.050 1.00 84.50 95 LEU A C 1
ATOM 768 O O . LEU A 1 95 ? 8.969 3.298 -12.325 1.00 84.50 95 LEU A O 1
ATOM 772 N N . LYS A 1 96 ? 9.682 3.893 -14.384 1.00 87.56 96 LYS A N 1
ATOM 773 C CA . LYS A 1 96 ? 8.899 2.890 -15.114 1.00 87.56 96 LYS A CA 1
ATOM 774 C C . LYS A 1 96 ? 9.253 1.480 -14.656 1.00 87.56 96 LYS A C 1
ATOM 776 O O . LYS A 1 96 ? 8.364 0.699 -14.336 1.00 87.56 96 LYS A O 1
ATOM 781 N N . ASN A 1 97 ? 10.546 1.177 -14.567 1.00 87.38 97 ASN A N 1
ATOM 782 C CA . ASN A 1 97 ? 11.016 -0.148 -14.165 1.00 87.38 97 ASN A CA 1
ATOM 783 C C . ASN A 1 97 ? 10.592 -0.484 -12.728 1.00 87.38 97 ASN A C 1
ATOM 785 O O . ASN A 1 97 ? 10.132 -1.595 -12.466 1.00 87.38 97 ASN A O 1
ATOM 789 N N . GLY A 1 98 ? 10.661 0.494 -11.817 1.00 87.31 98 GLY A N 1
ATOM 790 C CA . GLY A 1 98 ? 10.142 0.344 -10.456 1.00 87.31 98 GLY A CA 1
ATOM 791 C C . GLY A 1 98 ? 8.627 0.114 -10.412 1.00 87.31 98 GLY A C 1
ATOM 792 O O . GLY A 1 98 ? 8.158 -0.721 -9.639 1.00 87.31 98 GLY A O 1
ATOM 793 N N . LEU A 1 99 ? 7.860 0.808 -11.257 1.00 89.81 99 LEU A N 1
ATOM 794 C CA . LEU A 1 99 ? 6.409 0.629 -11.349 1.00 89.81 99 LEU A CA 1
ATOM 795 C C . LEU A 1 99 ? 6.039 -0.747 -11.916 1.00 89.81 99 LEU A C 1
ATOM 797 O O . LEU A 1 99 ? 5.206 -1.430 -11.328 1.00 89.81 99 LEU A O 1
ATOM 801 N N . ILE A 1 100 ? 6.694 -1.192 -12.993 1.00 90.81 100 ILE A N 1
ATOM 802 C CA . ILE A 1 100 ? 6.500 -2.534 -13.569 1.00 90.81 100 ILE A CA 1
ATOM 803 C C . ILE A 1 100 ? 6.781 -3.614 -12.520 1.00 90.81 100 ILE A C 1
ATOM 805 O O . ILE A 1 100 ? 6.003 -4.556 -12.385 1.00 90.81 100 ILE A O 1
ATOM 809 N N . GLN A 1 101 ? 7.855 -3.470 -11.737 1.00 89.88 101 GLN A N 1
ATOM 810 C CA . GLN A 1 101 ? 8.152 -4.411 -10.657 1.00 89.88 101 GLN A CA 1
ATOM 811 C C . GLN A 1 101 ? 7.033 -4.459 -9.608 1.00 89.88 101 GLN A C 1
ATOM 813 O O . GLN A 1 101 ? 6.732 -5.537 -9.106 1.00 89.88 101 GLN A O 1
ATOM 818 N N . CYS A 1 102 ? 6.403 -3.326 -9.290 1.00 91.38 102 CYS A N 1
ATOM 819 C CA . CYS A 1 102 ? 5.283 -3.309 -8.352 1.00 91.38 102 CYS A CA 1
ATOM 820 C C . CYS A 1 102 ? 4.027 -3.966 -8.940 1.00 91.38 102 CYS A C 1
ATOM 822 O O . CYS A 1 102 ? 3.368 -4.749 -8.254 1.00 91.38 102 CYS A O 1
ATOM 824 N N . LEU A 1 103 ? 3.732 -3.703 -10.217 1.00 92.12 103 LEU A N 1
ATOM 825 C CA . LEU A 1 103 ? 2.552 -4.233 -10.907 1.00 92.12 103 LEU A CA 1
ATOM 826 C C . LEU A 1 103 ? 2.566 -5.763 -11.017 1.00 92.12 103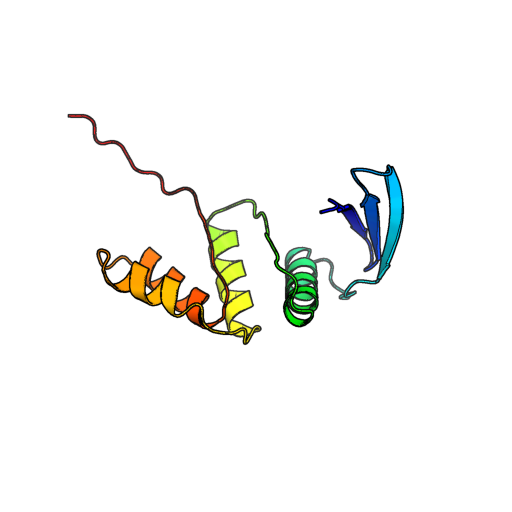 LEU A C 1
ATOM 828 O O . LEU A 1 103 ? 1.503 -6.381 -11.060 1.00 92.12 103 LEU A O 1
ATOM 832 N N . ARG A 1 104 ? 3.755 -6.379 -10.991 1.00 91.50 104 ARG A N 1
ATOM 833 C CA . ARG A 1 104 ? 3.923 -7.840 -10.897 1.00 91.50 104 ARG A CA 1
ATOM 834 C C . ARG A 1 104 ? 3.388 -8.442 -9.602 1.00 91.50 104 ARG A C 1
ATOM 836 O O . ARG A 1 104 ? 3.041 -9.613 -9.588 1.00 91.50 104 ARG A O 1
ATOM 843 N N . SER A 1 105 ? 3.302 -7.650 -8.539 1.00 90.19 105 SER A N 1
ATOM 844 C CA . SER A 1 105 ? 2.713 -8.048 -7.256 1.00 90.19 105 SER A CA 1
ATOM 845 C C . SER A 1 105 ? 1.319 -7.445 -7.047 1.00 90.19 105 SER A C 1
ATOM 847 O O . SER A 1 105 ? 0.864 -7.381 -5.907 1.00 90.19 105 SER A O 1
ATOM 849 N N . GLY A 1 106 ? 0.679 -6.926 -8.104 1.00 88.38 106 GLY A N 1
ATOM 850 C CA . GLY A 1 106 ? -0.618 -6.240 -8.036 1.00 88.38 106 GLY A CA 1
ATOM 851 C C . GLY A 1 106 ? -0.597 -4.908 -7.276 1.00 88.38 106 GLY A C 1
ATOM 852 O O . GLY A 1 106 ? -1.641 -4.419 -6.853 1.00 88.38 106 GLY A O 1
ATOM 853 N N . VAL A 1 107 ? 0.581 -4.304 -7.086 1.00 91.56 107 VAL A N 1
ATOM 854 C CA . VAL A 1 107 ? 0.755 -3.024 -6.383 1.00 91.56 107 VAL A CA 1
ATOM 855 C C . VAL A 1 107 ? 1.117 -1.935 -7.390 1.00 91.56 107 VAL A C 1
ATOM 857 O O . VAL A 1 107 ? 1.932 -2.138 -8.282 1.00 91.56 107 VAL A O 1
ATOM 860 N N . ALA A 1 108 ? 0.571 -0.735 -7.224 1.00 91.06 108 ALA A N 1
ATOM 861 C CA . ALA A 1 108 ? 0.969 0.431 -8.005 1.00 91.06 108 ALA A CA 1
ATOM 862 C C . ALA A 1 108 ? 1.290 1.607 -7.081 1.00 91.06 108 ALA A C 1
ATOM 864 O O . ALA A 1 108 ? 0.741 1.725 -5.986 1.00 91.06 108 ALA A O 1
ATOM 865 N N . PHE A 1 109 ? 2.164 2.502 -7.538 1.00 89.81 109 PHE A N 1
ATOM 866 C CA . PHE A 1 109 ? 2.378 3.792 -6.895 1.00 89.81 109 PHE A CA 1
ATOM 867 C C . PHE A 1 109 ? 2.191 4.921 -7.902 1.00 89.81 109 PHE A C 1
ATOM 869 O O . PHE A 1 109 ? 2.588 4.818 -9.061 1.00 89.81 109 PHE A O 1
ATOM 876 N N . ILE A 1 110 ? 1.620 6.027 -7.436 1.00 84.69 110 ILE A N 1
ATOM 877 C CA . ILE A 1 110 ? 1.461 7.255 -8.210 1.00 84.69 110 ILE A CA 1
ATOM 878 C C . ILE A 1 110 ? 2.124 8.370 -7.412 1.00 84.69 110 ILE A C 1
ATOM 880 O O . ILE A 1 110 ? 1.879 8.533 -6.219 1.00 84.69 110 ILE A O 1
ATOM 884 N N . MET A 1 111 ? 2.980 9.148 -8.065 1.00 78.19 111 MET A N 1
ATOM 885 C CA . MET A 1 111 ? 3.606 10.319 -7.464 1.00 78.19 111 MET A CA 1
ATOM 886 C C . MET A 1 111 ? 3.537 11.486 -8.439 1.00 78.19 111 MET A C 1
ATOM 888 O O . MET A 1 111 ? 3.627 11.288 -9.648 1.00 78.19 111 MET A O 1
ATOM 892 N N . ARG A 1 112 ? 3.436 12.720 -7.932 1.00 71.62 112 ARG A N 1
ATOM 893 C CA . ARG A 1 112 ? 3.623 13.892 -8.795 1.00 71.62 112 ARG A CA 1
ATOM 894 C C . ARG A 1 112 ? 5.060 13.904 -9.305 1.00 71.62 112 ARG A C 1
ATOM 896 O O . ARG A 1 112 ? 5.992 14.121 -8.529 1.00 71.62 112 ARG A O 1
ATO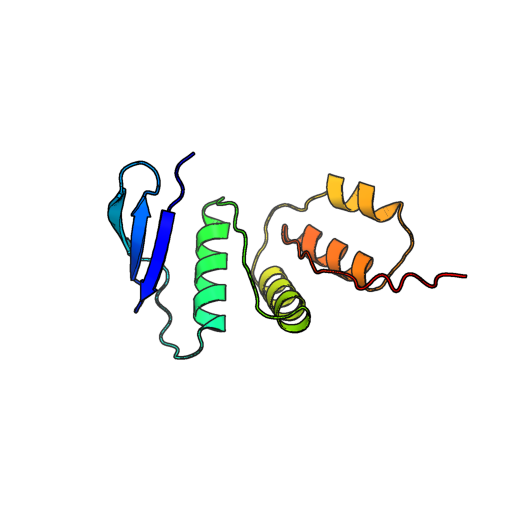M 903 N N . THR A 1 113 ? 5.263 13.695 -10.594 1.00 56.53 113 THR A N 1
ATOM 904 C CA . THR A 1 113 ? 6.525 14.019 -11.258 1.00 56.53 113 THR A CA 1
ATOM 905 C C . THR A 1 113 ? 6.598 15.535 -11.415 1.00 56.53 113 THR A C 1
ATOM 907 O O . THR A 1 113 ? 5.661 16.161 -11.904 1.00 56.53 113 THR A O 1
ATOM 910 N N . CYS A 1 114 ? 7.689 16.152 -10.953 1.00 40.50 114 CYS A N 1
ATOM 911 C CA . CYS A 1 114 ? 7.979 17.523 -11.354 1.00 40.50 114 CYS A CA 1
ATOM 912 C C . CYS A 1 114 ? 8.442 17.428 -12.809 1.00 40.50 114 CYS A C 1
ATOM 914 O O . CYS A 1 114 ? 9.582 17.052 -13.052 1.00 40.50 114 CYS A O 1
ATOM 916 N N . GLN A 1 115 ? 7.556 17.675 -13.773 1.00 44.31 115 GLN A N 1
ATOM 917 C CA . GLN A 1 115 ? 8.024 18.101 -15.086 1.00 44.31 115 GLN A CA 1
ATOM 918 C C . GLN A 1 115 ? 8.469 19.550 -14.913 1.00 44.31 115 GLN A C 1
ATOM 920 O O . GLN A 1 115 ? 7.634 20.447 -14.794 1.00 44.31 115 GLN A O 1
ATOM 925 N N . GLU A 1 116 ? 9.780 19.779 -14.846 1.00 39.09 116 GLU A N 1
ATOM 926 C CA . GLU A 1 116 ? 10.314 21.092 -15.187 1.00 39.09 116 GLU A CA 1
ATOM 927 C C . GLU A 1 116 ? 9.910 21.356 -16.638 1.00 39.09 116 GLU A C 1
ATOM 929 O O . GLU A 1 116 ? 10.422 20.749 -17.579 1.00 39.09 116 GLU A O 1
ATOM 934 N N . ARG A 1 117 ? 8.919 22.231 -16.824 1.00 38.66 117 ARG A N 1
ATOM 935 C CA . ARG A 1 117 ? 8.737 22.920 -18.095 1.00 38.66 117 ARG A CA 1
ATOM 936 C C . ARG A 1 117 ? 9.982 23.784 -18.284 1.00 38.66 117 ARG A C 1
ATOM 938 O O . ARG A 1 117 ? 10.018 24.908 -17.794 1.00 38.66 117 ARG A O 1
ATOM 945 N N . ASN A 1 118 ? 10.981 23.260 -18.987 1.00 41.28 118 ASN A N 1
ATOM 946 C CA . ASN A 1 118 ? 11.963 24.099 -19.662 1.00 41.28 118 ASN A CA 1
ATOM 947 C C . ASN A 1 118 ? 11.204 24.877 -20.743 1.00 41.28 118 ASN A C 1
ATOM 949 O O . ASN A 1 118 ? 10.986 24.387 -21.849 1.00 41.28 118 ASN A O 1
ATOM 953 N N . GLY A 1 119 ? 10.693 26.047 -20.359 1.00 47.22 119 GLY A N 1
ATOM 954 C CA . GLY A 1 119 ? 10.239 27.061 -21.297 1.00 47.22 119 GLY A CA 1
ATOM 955 C C . GLY A 1 119 ? 11.460 27.642 -22.000 1.00 47.22 119 GLY A C 1
ATOM 956 O O . GLY A 1 119 ? 12.395 28.071 -21.326 1.00 47.22 119 GLY A O 1
ATOM 957 N N . MET A 1 120 ? 11.435 27.563 -23.332 1.00 36.72 120 MET A N 1
ATOM 958 C CA . MET A 1 120 ? 12.308 28.290 -24.260 1.00 36.72 120 MET A CA 1
ATOM 959 C C . MET A 1 120 ? 12.311 29.793 -23.995 1.00 36.72 120 MET A C 1
ATOM 961 O O . MET A 1 120 ? 11.243 30.317 -23.601 1.00 36.72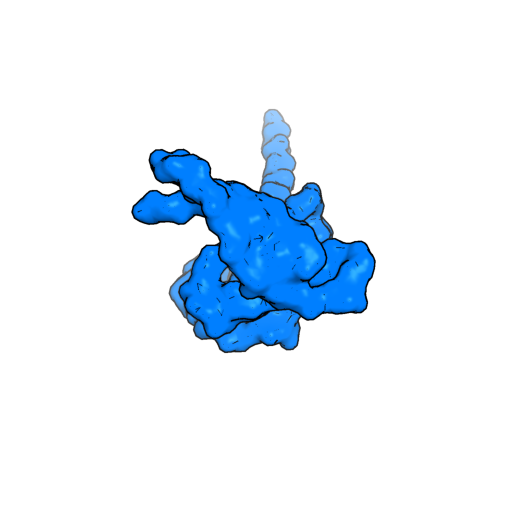 120 MET A O 1
#